Protein AF-A0A552IYA4-F1 (afdb_monomer_lite)

Secondary structure (DSSP, 8-state):
--HHHHHTTSS-HHHHHHHHTS--HHHHHHHHHT-HHHHTTTT-GGGHHHHHHHHHHHHSS---HHHHHHHHHHHHHHT-HHHHHHHHHHHHHSHHHHT-TTHHHHHHHHHHHHTT-SSPPPTTPPPPHHHHHHHHHHHHHHTT--

pLDDT: mean 79.66, std 16.03, range [41.06, 96.0]

Structure (mmCIF, N/CA/C/O backbone):
data_AF-A0A552IYA4-F1
#
_entry.id   AF-A0A552IYA4-F1
#
loop_
_atom_site.group_PDB
_atom_site.id
_atom_site.type_symbol
_atom_site.label_atom_id
_atom_site.label_alt_id
_atom_site.label_comp_id
_atom_site.label_asym_id
_atom_site.label_entity_id
_atom_site.label_seq_id
_atom_site.pdbx_PDB_ins_code
_atom_site.Cartn_x
_atom_site.Cartn_y
_atom_site.Cartn_z
_atom_site.occupancy
_atom_site.B_iso_or_equiv
_atom_site.auth_seq_id
_atom_site.auth_comp_id
_atom_site.auth_asym_id
_atom_site.auth_atom_id
_atom_site.pdbx_PDB_model_num
ATOM 1 N N . MET A 1 1 ? 19.511 -1.626 -36.281 1.00 52.19 1 MET A N 1
ATOM 2 C CA . MET A 1 1 ? 19.360 -2.829 -35.440 1.00 52.19 1 MET A CA 1
ATOM 3 C C . MET A 1 1 ? 18.703 -3.908 -36.265 1.00 52.19 1 MET A C 1
ATOM 5 O O . MET A 1 1 ? 17.782 -3.597 -37.014 1.00 52.19 1 MET A O 1
ATOM 9 N N . SER A 1 2 ? 19.197 -5.136 -36.167 1.00 59.69 2 SER A N 1
ATOM 10 C CA . SER A 1 2 ? 18.522 -6.296 -36.747 1.00 59.69 2 SER A CA 1
ATOM 11 C C . SER A 1 2 ? 17.366 -6.747 -35.843 1.00 59.69 2 SER A C 1
ATOM 13 O O . SER A 1 2 ? 17.399 -6.525 -34.634 1.00 59.69 2 SER A O 1
ATOM 15 N N . ASN A 1 3 ? 16.344 -7.397 -36.408 1.00 49.56 3 ASN A N 1
ATOM 16 C CA . ASN A 1 3 ? 15.183 -7.866 -35.636 1.00 49.56 3 ASN A CA 1
ATOM 17 C C . ASN A 1 3 ? 15.556 -8.830 -34.493 1.00 49.56 3 ASN A C 1
ATOM 19 O O . ASN A 1 3 ? 14.858 -8.874 -33.487 1.00 49.56 3 ASN A O 1
ATOM 23 N N . ASN A 1 4 ? 16.673 -9.552 -34.608 1.00 57.25 4 ASN A N 1
ATOM 24 C CA . ASN A 1 4 ? 17.124 -10.473 -33.565 1.00 57.25 4 ASN A CA 1
ATOM 25 C C . ASN A 1 4 ? 17.807 -9.765 -32.377 1.00 57.25 4 ASN A C 1
ATOM 27 O O . ASN A 1 4 ? 17.742 -10.282 -31.271 1.00 57.25 4 ASN A O 1
ATOM 31 N N . GLU A 1 5 ? 18.384 -8.572 -32.562 1.00 50.62 5 GLU A N 1
ATOM 32 C CA . GLU A 1 5 ? 18.957 -7.764 -31.462 1.00 50.62 5 GLU A CA 1
ATOM 33 C C . GLU A 1 5 ? 17.885 -7.031 -30.636 1.00 50.62 5 GLU A C 1
ATOM 35 O O . GLU A 1 5 ? 18.133 -6.635 -29.502 1.00 50.62 5 GLU A O 1
ATOM 40 N N . LEU A 1 6 ? 16.689 -6.834 -31.198 1.00 54.22 6 LEU A N 1
ATOM 41 C CA . LEU A 1 6 ? 15.542 -6.233 -30.507 1.00 54.22 6 LEU A CA 1
ATOM 42 C C . LEU A 1 6 ? 14.812 -7.243 -29.612 1.00 54.22 6 LEU A C 1
ATOM 44 O O . LEU A 1 6 ? 14.316 -6.877 -28.552 1.00 54.22 6 LEU A O 1
ATOM 48 N N . LEU A 1 7 ? 14.766 -8.514 -30.019 1.00 54.84 7 LEU A N 1
ATOM 49 C CA . LEU A 1 7 ? 14.104 -9.577 -29.260 1.00 54.84 7 LEU A CA 1
ATOM 50 C C . LEU A 1 7 ? 14.922 -10.031 -28.041 1.00 54.84 7 LEU A C 1
ATOM 52 O O . LEU A 1 7 ? 14.338 -10.334 -27.007 1.00 54.84 7 LEU A O 1
ATOM 56 N N . SER A 1 8 ? 16.256 -9.979 -28.101 1.00 53.22 8 SER A N 1
ATOM 57 C CA . SER A 1 8 ? 17.127 -10.305 -26.960 1.00 53.22 8 SER A CA 1
ATOM 58 C C . SER A 1 8 ? 17.076 -9.286 -25.816 1.00 53.22 8 SER A C 1
ATOM 60 O O . SER A 1 8 ? 17.530 -9.584 -24.719 1.00 53.22 8 SER A O 1
ATOM 62 N N . LEU A 1 9 ? 16.525 -8.089 -26.051 1.00 47.81 9 LEU A N 1
ATOM 63 C CA . LEU A 1 9 ? 16.308 -7.086 -25.004 1.00 47.81 9 LEU A CA 1
ATOM 64 C C . LEU A 1 9 ? 15.125 -7.439 -24.084 1.00 47.81 9 LEU A C 1
ATOM 66 O O . LEU A 1 9 ? 15.054 -6.896 -22.996 1.00 47.81 9 LEU A O 1
ATOM 70 N N . LEU A 1 10 ? 14.204 -8.332 -24.477 1.00 51.31 10 LEU A N 1
ATOM 71 C CA . LEU A 1 10 ? 13.029 -8.720 -23.667 1.00 51.31 10 LEU A CA 1
ATOM 72 C C . LEU A 1 10 ? 13.267 -9.947 -22.773 1.00 51.31 10 LEU A C 1
ATOM 74 O O . LEU A 1 10 ? 12.431 -10.273 -21.936 1.00 51.31 10 LEU A O 1
ATOM 78 N N . GLU A 1 11 ? 14.403 -10.612 -22.949 1.00 50.94 11 GLU A N 1
ATOM 79 C CA . GLU A 1 11 ? 14.886 -11.701 -22.091 1.00 50.94 11 GLU A CA 1
ATOM 80 C C . GLU A 1 11 ? 16.017 -11.219 -21.165 1.00 50.94 11 GLU A C 1
ATOM 82 O O . GLU A 1 11 ? 16.587 -11.995 -20.401 1.00 50.94 11 GLU A O 1
ATOM 87 N N . ASP A 1 12 ? 16.330 -9.921 -21.224 1.00 56.53 12 ASP A N 1
ATOM 88 C CA . ASP A 1 12 ? 17.198 -9.241 -20.277 1.00 56.53 12 ASP A CA 1
ATOM 89 C C . ASP A 1 12 ? 16.393 -8.957 -18.994 1.00 56.53 12 ASP A C 1
ATOM 91 O O . ASP A 1 12 ? 15.452 -8.153 -19.003 1.00 56.53 12 ASP A O 1
ATOM 95 N N . ASP A 1 13 ? 16.772 -9.596 -17.878 1.00 48.09 13 ASP A N 1
ATOM 96 C CA . ASP A 1 13 ? 16.209 -9.368 -16.534 1.00 48.09 13 ASP A CA 1
ATOM 97 C C . ASP A 1 13 ? 16.126 -7.869 -16.182 1.00 48.09 13 ASP A C 1
ATOM 99 O O . ASP A 1 13 ? 15.282 -7.445 -15.392 1.00 48.09 13 ASP A O 1
ATOM 103 N N . ARG A 1 14 ? 16.967 -7.040 -16.807 1.00 43.75 14 ARG A N 1
ATOM 104 C CA . ARG A 1 14 ? 17.031 -5.590 -16.633 1.00 43.75 14 ARG A CA 1
ATOM 105 C C . ARG A 1 14 ? 15.910 -4.822 -17.352 1.00 43.75 14 ARG A C 1
ATOM 107 O O . ARG A 1 14 ? 15.459 -3.817 -16.818 1.00 43.75 14 ARG A O 1
ATOM 114 N N . ILE A 1 15 ? 15.389 -5.308 -18.480 1.00 54.12 15 ILE A N 1
ATOM 115 C CA . ILE A 1 15 ? 14.214 -4.733 -19.176 1.00 54.12 15 ILE A CA 1
ATOM 116 C C . ILE A 1 15 ? 12.905 -5.271 -18.576 1.00 54.12 15 ILE A C 1
ATOM 118 O O . ILE A 1 15 ? 11.907 -4.554 -18.485 1.00 54.12 15 ILE A O 1
ATOM 122 N N . LEU A 1 16 ? 12.923 -6.510 -18.078 1.00 47.81 16 LEU A N 1
ATOM 123 C CA . LEU A 1 16 ? 11.824 -7.100 -17.309 1.00 47.81 16 LEU A CA 1
ATOM 124 C C . LEU A 1 16 ? 11.569 -6.331 -15.990 1.00 47.81 16 LEU A C 1
ATOM 126 O O . LEU A 1 16 ? 10.416 -6.195 -15.580 1.00 47.81 16 LEU A O 1
ATOM 130 N N . LEU A 1 17 ? 12.611 -5.734 -15.392 1.00 48.75 17 LEU A N 1
ATOM 131 C CA . LEU A 1 17 ? 12.548 -4.801 -14.252 1.00 48.75 17 LEU A CA 1
ATOM 132 C C . LEU A 1 17 ? 12.183 -3.352 -14.640 1.00 48.75 17 LEU A C 1
ATOM 134 O O . LEU A 1 17 ? 11.581 -2.635 -13.847 1.00 48.75 17 LEU A O 1
ATOM 138 N N . GLU A 1 18 ? 12.501 -2.901 -15.851 1.00 45.09 18 GLU A N 1
ATOM 139 C CA . GLU A 1 18 ? 12.111 -1.565 -16.331 1.00 45.09 18 GLU A CA 1
ATOM 140 C C . GLU A 1 18 ? 10.631 -1.501 -16.764 1.00 45.09 18 GLU A C 1
ATOM 142 O O . GLU A 1 18 ? 9.991 -0.464 -16.609 1.00 45.09 18 GLU A O 1
ATOM 147 N N . ALA A 1 19 ? 10.033 -2.620 -17.194 1.00 50.44 19 ALA A N 1
ATOM 148 C CA . ALA A 1 19 ? 8.579 -2.778 -17.338 1.00 50.44 19 ALA A CA 1
ATOM 149 C C . ALA A 1 19 ? 7.863 -2.987 -15.987 1.00 50.44 19 ALA A C 1
ATOM 151 O O . ALA A 1 19 ? 6.765 -2.469 -15.784 1.00 50.44 19 ALA A O 1
ATOM 152 N N . TYR A 1 20 ? 8.504 -3.679 -15.035 1.00 52.44 20 TYR A N 1
ATOM 153 C CA . TYR A 1 20 ? 8.081 -3.742 -13.623 1.00 52.44 20 TYR A CA 1
ATOM 154 C C . TYR A 1 20 ? 8.005 -2.339 -13.008 1.00 52.44 20 TYR A C 1
ATOM 156 O O . TYR A 1 20 ? 7.142 -2.057 -12.177 1.00 52.44 20 TYR A O 1
ATOM 164 N N . ALA A 1 21 ? 8.896 -1.473 -13.506 1.00 42.38 21 ALA A N 1
ATOM 165 C CA . ALA A 1 21 ? 9.060 -0.064 -13.217 1.00 42.38 21 ALA A CA 1
ATOM 166 C C . ALA A 1 21 ? 8.319 0.904 -14.190 1.00 42.38 21 ALA A C 1
ATOM 168 O O . ALA A 1 21 ? 8.551 2.115 -14.165 1.00 42.38 21 ALA A O 1
ATOM 169 N N . ALA A 1 22 ? 7.367 0.440 -15.016 1.00 54.94 22 ALA A N 1
ATOM 170 C CA . ALA A 1 22 ? 6.364 1.310 -15.661 1.00 54.94 22 ALA A CA 1
ATOM 171 C C . ALA A 1 22 ? 5.332 1.795 -14.611 1.00 5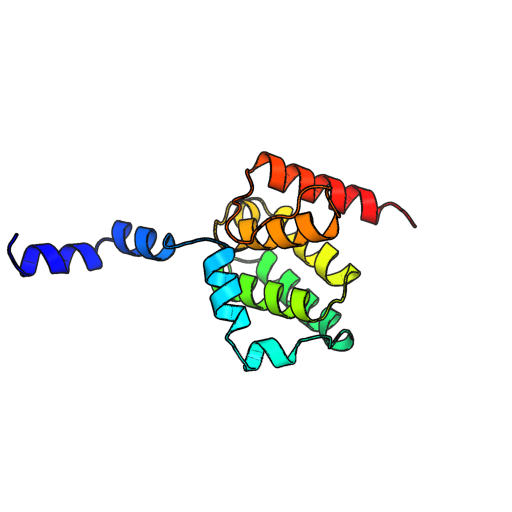4.94 22 ALA A C 1
ATOM 173 O O . ALA A 1 22 ? 4.113 1.710 -14.764 1.00 54.94 22 ALA A O 1
ATOM 174 N N . SER A 1 23 ? 5.881 2.267 -13.493 1.00 53.34 23 SER A N 1
ATOM 175 C CA . SER A 1 23 ? 5.522 1.913 -12.132 1.00 53.34 23 SER A CA 1
ATOM 176 C C . SER A 1 23 ? 5.257 3.129 -11.294 1.00 53.34 23 SER A C 1
ATOM 178 O O . SER A 1 23 ? 6.100 4.006 -11.095 1.00 53.34 23 SER A O 1
ATOM 180 N N . SER A 1 24 ? 4.090 3.116 -10.704 1.00 59.91 24 SER A N 1
ATOM 181 C CA . SER A 1 24 ? 3.790 3.906 -9.532 1.00 59.91 24 SER A CA 1
ATOM 182 C C . SER A 1 24 ? 2.572 3.276 -8.891 1.00 59.91 24 SER A C 1
ATOM 184 O O . SER A 1 24 ? 1.785 2.592 -9.557 1.00 59.91 24 SER A O 1
ATOM 186 N N . ALA A 1 25 ? 2.395 3.563 -7.608 1.00 65.75 25 ALA A N 1
ATOM 187 C CA . ALA A 1 25 ? 1.116 3.404 -6.938 1.00 65.75 25 ALA A CA 1
ATOM 188 C C . ALA A 1 25 ? -0.052 3.906 -7.815 1.00 65.75 25 ALA A C 1
ATOM 190 O O . ALA A 1 25 ? -1.064 3.226 -7.901 1.00 65.75 25 ALA A O 1
ATOM 191 N N . TYR A 1 26 ? 0.135 4.993 -8.579 1.00 71.50 26 TYR A N 1
ATOM 192 C CA . TYR A 1 26 ? -0.835 5.516 -9.550 1.00 71.50 26 TYR A CA 1
ATOM 193 C C . TYR A 1 26 ? -1.339 4.502 -10.582 1.00 71.50 26 TYR A C 1
ATOM 195 O O . TYR A 1 26 ? -2.544 4.339 -10.754 1.00 71.50 26 TYR A O 1
ATOM 203 N N . VAL A 1 27 ? -0.429 3.869 -11.334 1.00 72.06 27 VAL A N 1
ATOM 204 C CA . VAL A 1 27 ? -0.808 2.960 -12.428 1.00 72.06 27 VAL A CA 1
ATOM 205 C C . VAL A 1 27 ? -1.514 1.742 -11.845 1.00 72.06 27 VAL A C 1
ATOM 207 O O . VAL A 1 27 ? -2.511 1.282 -12.399 1.00 72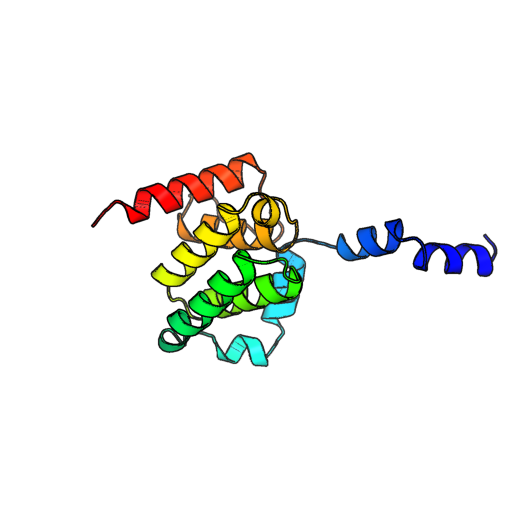.06 27 VAL A O 1
ATOM 210 N N . MET A 1 28 ? -1.039 1.280 -10.689 1.00 74.31 28 MET A N 1
ATOM 211 C CA . MET A 1 28 ? -1.633 0.175 -9.952 1.00 74.31 28 MET A CA 1
ATOM 212 C C . MET A 1 28 ? -3.030 0.522 -9.420 1.00 74.31 28 MET A C 1
ATOM 214 O O . MET A 1 28 ? -3.980 -0.220 -9.656 1.00 74.31 28 MET A O 1
ATOM 218 N N . GLN A 1 29 ? -3.187 1.687 -8.790 1.00 75.50 29 GLN A N 1
ATOM 219 C CA . GLN A 1 29 ? -4.471 2.193 -8.310 1.00 75.50 29 GLN A CA 1
ATOM 220 C C . GLN A 1 29 ? -5.458 2.353 -9.465 1.00 75.50 29 GLN A C 1
ATOM 222 O O . GLN A 1 29 ? -6.570 1.850 -9.378 1.00 75.50 29 GLN A O 1
ATOM 227 N N . LYS A 1 30 ? -5.043 2.935 -10.596 1.00 78.38 30 LYS A N 1
ATOM 228 C CA . LYS A 1 30 ? -5.900 3.028 -11.787 1.00 78.38 30 LYS A CA 1
ATOM 229 C C . LYS A 1 30 ? -6.296 1.670 -12.348 1.00 78.38 30 LYS A C 1
ATOM 231 O O . LYS A 1 30 ? -7.436 1.504 -12.779 1.00 78.38 30 LYS A O 1
ATOM 236 N N . ALA A 1 31 ? -5.378 0.706 -12.371 1.00 76.88 31 ALA A N 1
ATOM 237 C CA . ALA A 1 31 ? -5.701 -0.652 -12.791 1.00 76.88 31 ALA A CA 1
ATOM 238 C C . ALA A 1 31 ? -6.754 -1.278 -11.861 1.00 76.88 31 ALA A C 1
ATOM 240 O O . ALA A 1 31 ? -7.678 -1.943 -12.332 1.00 76.88 31 ALA A O 1
ATOM 241 N N . PHE A 1 32 ? -6.661 -1.013 -10.559 1.00 78.94 32 PHE A N 1
ATOM 242 C CA . PHE A 1 32 ? -7.628 -1.485 -9.579 1.00 78.94 32 PHE A CA 1
ATOM 243 C C . PHE A 1 32 ? -8.969 -0.739 -9.602 1.00 78.94 32 PHE A C 1
ATOM 245 O O . PHE A 1 32 ? -10.012 -1.387 -9.515 1.00 78.94 32 PHE A O 1
ATOM 252 N N . ASP A 1 33 ? -8.978 0.578 -9.812 1.00 78.19 33 ASP A N 1
ATOM 253 C CA . ASP A 1 33 ? -10.190 1.395 -9.962 1.00 78.19 33 ASP A CA 1
ATOM 254 C C . ASP A 1 33 ? -11.081 0.886 -11.104 1.00 78.19 33 ASP A C 1
ATOM 256 O O . ASP A 1 33 ? -12.309 0.941 -11.030 1.00 78.19 33 ASP A O 1
ATOM 260 N N . LEU A 1 34 ? -10.468 0.354 -12.164 1.00 77.19 34 LEU A N 1
ATOM 261 C CA . LEU A 1 34 ? -11.170 -0.194 -13.324 1.00 77.19 34 LEU A CA 1
ATOM 262 C C . LEU A 1 34 ? -11.676 -1.635 -13.116 1.00 77.19 34 LEU A C 1
ATOM 264 O O . LEU A 1 34 ? -12.456 -2.128 -13.935 1.00 77.19 34 LEU A O 1
ATOM 268 N N . SER A 1 35 ? -11.268 -2.314 -12.039 1.00 80.00 35 SER A N 1
ATOM 269 C CA . SER A 1 35 ? -11.652 -3.698 -11.741 1.00 80.00 35 SER A CA 1
ATOM 270 C C . SER A 1 35 ? -13.015 -3.773 -11.050 1.00 80.00 35 SER A C 1
ATOM 272 O O . SER A 1 35 ? -13.172 -3.355 -9.902 1.00 80.00 35 SER A O 1
ATOM 274 N N . LYS A 1 36 ? -14.016 -4.357 -11.721 1.00 75.81 36 LYS A N 1
ATOM 275 C CA . LYS A 1 36 ? -15.380 -4.510 -11.176 1.00 75.81 36 LYS A CA 1
ATOM 276 C C . LYS A 1 36 ? -15.415 -5.402 -9.937 1.00 75.81 36 LYS A C 1
ATOM 278 O O . LYS A 1 36 ? -16.219 -5.168 -9.040 1.00 75.81 36 LYS A O 1
ATOM 283 N N . GLU A 1 37 ? -14.550 -6.407 -9.890 1.00 80.25 37 GLU A N 1
ATOM 284 C CA . GLU A 1 37 ? -14.410 -7.338 -8.778 1.00 80.25 37 GLU A CA 1
ATOM 285 C C . GLU A 1 37 ? -13.892 -6.625 -7.525 1.00 80.25 37 GLU A C 1
ATOM 287 O O . GLU A 1 37 ? -14.404 -6.864 -6.433 1.00 80.25 37 GLU A O 1
ATOM 292 N N . LEU A 1 38 ? -12.935 -5.701 -7.674 1.00 77.69 38 LEU A N 1
ATOM 293 C CA . LEU A 1 38 ? -12.447 -4.896 -6.550 1.00 77.69 38 LEU A CA 1
ATOM 294 C C . LEU A 1 38 ? -13.478 -3.856 -6.104 1.00 77.69 38 LEU A C 1
ATOM 296 O O . LEU A 1 38 ? -13.637 -3.628 -4.907 1.00 77.69 38 LEU A O 1
ATOM 300 N N . GLN A 1 39 ? -14.270 -3.301 -7.026 1.00 83.75 39 GLN A N 1
ATOM 301 C CA . GLN A 1 39 ? -15.359 -2.387 -6.660 1.00 83.75 39 GLN A CA 1
ATOM 302 C C . GLN A 1 39 ? -16.432 -3.035 -5.761 1.00 83.75 39 GLN A C 1
ATOM 304 O O . GLN A 1 39 ? -17.153 -2.311 -5.076 1.00 83.75 39 GLN A O 1
ATOM 309 N N . ALA A 1 40 ? -16.527 -4.370 -5.695 1.00 86.69 40 ALA A N 1
ATOM 310 C CA . ALA A 1 40 ? -17.447 -5.060 -4.784 1.00 86.69 40 ALA A CA 1
ATOM 311 C C . ALA A 1 40 ? -17.111 -4.850 -3.294 1.00 86.69 40 ALA A C 1
ATOM 313 O O . ALA A 1 40 ? -17.994 -4.977 -2.450 1.00 86.69 40 ALA A O 1
ATOM 314 N N . PHE A 1 41 ? -15.864 -4.493 -2.967 1.00 88.94 41 PHE A N 1
ATOM 315 C CA . PHE A 1 41 ? -15.423 -4.205 -1.597 1.00 88.94 41 PHE A CA 1
ATOM 316 C C . PHE A 1 41 ? -15.808 -2.798 -1.127 1.00 88.94 41 PHE A C 1
ATOM 318 O O . PHE A 1 41 ? -15.710 -2.487 0.061 1.00 88.94 41 PHE A O 1
ATOM 325 N N . LYS A 1 42 ? -16.264 -1.939 -2.046 1.00 91.75 42 LYS A N 1
ATOM 326 C CA . LYS A 1 42 ? -16.560 -0.541 -1.750 1.00 91.75 42 LYS A CA 1
ATOM 327 C C . LYS A 1 42 ? -17.628 -0.414 -0.662 1.00 91.75 42 LYS A C 1
ATOM 329 O O . LYS A 1 42 ? -18.743 -0.914 -0.817 1.00 91.75 42 LYS A O 1
ATOM 334 N N . ASN A 1 43 ? -17.290 0.297 0.414 1.00 93.69 43 ASN A N 1
ATOM 335 C CA . ASN A 1 43 ? -18.124 0.516 1.603 1.00 93.69 43 ASN A CA 1
ATOM 336 C C . ASN A 1 43 ? -18.526 -0.762 2.379 1.00 93.69 43 ASN A C 1
ATOM 338 O O . ASN A 1 43 ? -19.430 -0.703 3.212 1.00 93.69 43 ASN A O 1
ATOM 342 N N . GLN A 1 44 ? -17.881 -1.910 2.135 1.00 93.56 44 GLN A N 1
ATOM 343 C CA . GLN A 1 44 ? -18.121 -3.160 2.874 1.00 93.56 44 GLN A CA 1
ATOM 344 C C . GLN A 1 44 ? -17.236 -3.227 4.131 1.00 93.56 44 GLN A C 1
ATOM 346 O O . GLN A 1 44 ? -16.242 -3.953 4.185 1.00 93.56 44 GLN A O 1
ATOM 351 N N . VAL A 1 45 ? -17.558 -2.407 5.136 1.00 95.12 45 VAL A N 1
ATOM 352 C CA . VAL A 1 45 ? -16.749 -2.238 6.363 1.00 95.12 45 VAL A CA 1
ATOM 353 C C . VAL A 1 45 ? -16.581 -3.547 7.150 1.00 95.12 45 VAL A C 1
ATOM 355 O O . VAL A 1 45 ? -15.545 -3.774 7.771 1.00 95.12 45 VAL A O 1
ATOM 358 N N . ASP A 1 46 ? -17.572 -4.433 7.107 1.00 94.81 46 ASP A N 1
ATOM 359 C CA . ASP A 1 46 ? -17.575 -5.740 7.771 1.00 94.81 46 ASP A CA 1
ATOM 360 C C . ASP A 1 46 ? -16.528 -6.717 7.211 1.00 94.81 46 ASP A C 1
ATOM 362 O O . ASP A 1 46 ? -16.080 -7.612 7.929 1.00 94.81 46 ASP A O 1
ATOM 366 N N . LEU A 1 47 ? -16.078 -6.520 5.966 1.00 93.44 47 LEU A N 1
ATOM 367 C CA . LEU A 1 47 ? -15.016 -7.325 5.353 1.00 93.44 47 LEU A CA 1
ATOM 368 C C . LEU A 1 47 ? -13.609 -6.903 5.798 1.00 93.44 47 LEU A C 1
ATOM 370 O O . LEU A 1 47 ? -12.666 -7.692 5.689 1.00 93.44 47 LEU A O 1
ATOM 374 N N . ALA A 1 48 ? -13.448 -5.682 6.312 1.00 94.00 48 ALA A N 1
ATOM 375 C CA . ALA A 1 48 ? -12.141 -5.106 6.612 1.00 94.00 48 ALA A CA 1
ATOM 376 C C . ALA A 1 48 ? -11.283 -5.927 7.597 1.00 94.00 48 ALA A C 1
ATOM 378 O O . ALA A 1 48 ? -10.088 -6.068 7.331 1.00 94.00 48 ALA A O 1
ATOM 379 N N . PRO A 1 49 ? -11.823 -6.526 8.682 1.00 95.25 49 PRO A N 1
ATOM 380 C CA . PRO A 1 49 ? -11.025 -7.368 9.576 1.00 95.25 49 PRO A CA 1
ATOM 381 C C . PRO A 1 49 ? -10.430 -8.590 8.866 1.00 95.25 49 PRO A C 1
ATOM 383 O O . PRO A 1 49 ? -9.241 -8.865 9.004 1.00 95.25 49 PRO A O 1
ATOM 386 N N . ALA A 1 50 ? -11.223 -9.281 8.041 1.00 93.81 50 ALA A N 1
ATOM 387 C CA . ALA A 1 50 ? -10.764 -10.461 7.309 1.00 93.81 50 ALA A CA 1
ATOM 388 C C . ALA A 1 50 ? -9.710 -10.107 6.246 1.00 93.81 50 ALA A C 1
ATOM 390 O O . ALA A 1 50 ? -8.772 -10.869 6.012 1.00 93.81 50 ALA A O 1
ATOM 391 N N . ILE A 1 51 ? -9.842 -8.943 5.605 1.00 94.81 51 ILE A N 1
ATOM 392 C CA . ILE A 1 51 ? -8.847 -8.432 4.652 1.00 94.81 51 ILE A CA 1
ATOM 393 C C . ILE A 1 51 ? -7.551 -8.058 5.386 1.00 94.81 51 ILE A C 1
ATOM 395 O O . ILE A 1 51 ? -6.468 -8.422 4.927 1.00 94.81 51 ILE A O 1
ATOM 399 N N . LEU A 1 52 ? -7.645 -7.402 6.548 1.00 96.00 52 LEU A N 1
ATOM 400 C CA . LEU A 1 52 ? -6.490 -7.038 7.372 1.00 96.00 52 LEU A CA 1
ATOM 401 C C . LEU A 1 52 ? -5.703 -8.270 7.845 1.00 96.00 52 LEU A C 1
ATOM 403 O O . LEU A 1 52 ? -4.477 -8.259 7.781 1.00 96.00 52 LEU A O 1
ATOM 407 N N . GLU A 1 53 ? -6.373 -9.353 8.246 1.00 93.94 53 GLU A N 1
ATOM 408 C CA . GLU A 1 53 ? -5.704 -10.622 8.588 1.00 93.94 53 GLU A CA 1
ATOM 409 C C . GLU A 1 53 ? -4.881 -11.179 7.415 1.00 93.94 53 GLU A C 1
ATOM 411 O O . GLU A 1 53 ? -3.790 -11.728 7.601 1.00 93.94 53 GLU A O 1
ATOM 416 N N . ARG A 1 54 ? -5.372 -11.017 6.178 1.00 94.12 54 ARG A N 1
ATOM 417 C CA . ARG A 1 54 ? -4.624 -11.411 4.976 1.00 94.12 54 ARG A CA 1
ATOM 418 C C . ARG A 1 54 ? -3.422 -10.507 4.735 1.00 94.12 54 ARG A C 1
ATOM 420 O O . ARG A 1 54 ? -2.354 -11.032 4.428 1.00 94.12 54 ARG A O 1
ATOM 427 N N . VAL A 1 55 ? -3.565 -9.194 4.915 1.00 94.06 55 VAL A N 1
ATOM 428 C CA . VAL A 1 55 ? -2.442 -8.244 4.839 1.00 94.06 55 VAL A CA 1
ATOM 429 C C . VAL A 1 55 ? -1.360 -8.603 5.864 1.00 94.06 55 VAL A C 1
ATOM 431 O O . VAL A 1 55 ? -0.195 -8.740 5.494 1.00 94.06 55 VAL A O 1
ATOM 434 N N . ASP A 1 56 ? -1.728 -8.859 7.119 1.00 94.00 56 ASP A N 1
ATOM 435 C CA . ASP A 1 56 ? -0.788 -9.255 8.176 1.00 94.00 56 ASP A CA 1
ATOM 436 C C . ASP A 1 56 ? -0.033 -10.548 7.813 1.00 94.00 56 ASP A C 1
ATOM 438 O O . ASP A 1 56 ? 1.194 -10.619 7.893 1.00 94.00 56 ASP A O 1
ATOM 442 N N . SER A 1 57 ? -0.737 -11.561 7.300 1.00 92.50 57 SER A N 1
ATOM 443 C CA . SER A 1 57 ? -0.084 -12.789 6.834 1.00 92.50 57 SER A CA 1
ATOM 444 C C . SER A 1 57 ? 0.888 -12.549 5.674 1.00 92.50 57 SER A C 1
ATOM 446 O O . SER A 1 57 ? 1.918 -13.219 5.609 1.00 92.50 57 SER A O 1
ATOM 448 N N . LEU A 1 58 ? 0.567 -11.648 4.743 1.00 89.31 58 LEU A N 1
ATOM 449 C CA . LEU A 1 58 ? 1.394 -11.359 3.566 1.00 89.31 58 LEU A CA 1
ATOM 450 C C . LEU A 1 58 ? 2.602 -10.473 3.889 1.00 89.31 58 LEU A C 1
ATOM 452 O O . LEU A 1 58 ? 3.599 -10.546 3.175 1.00 89.31 58 LEU A O 1
ATOM 456 N N . THR A 1 59 ? 2.543 -9.670 4.952 1.00 91.12 59 THR A N 1
ATOM 457 C CA . THR A 1 59 ? 3.648 -8.787 5.366 1.00 91.12 59 THR A CA 1
ATOM 458 C C . THR A 1 59 ? 4.730 -9.502 6.182 1.00 91.12 59 THR A C 1
ATOM 460 O O . THR A 1 59 ? 5.866 -9.028 6.246 1.00 91.12 59 THR A O 1
ATOM 463 N N . ARG A 1 60 ? 4.412 -10.659 6.782 1.00 89.19 60 ARG A N 1
ATOM 464 C CA . ARG A 1 60 ? 5.337 -11.476 7.598 1.00 89.19 60 ARG A CA 1
ATOM 465 C C . ARG A 1 60 ? 6.200 -12.458 6.801 1.00 89.19 60 ARG A C 1
ATOM 467 O O . ARG A 1 60 ? 7.108 -13.063 7.364 1.00 89.19 60 ARG A O 1
ATOM 474 N N . GLN A 1 61 ? 5.916 -12.646 5.518 1.00 85.19 61 GLN A N 1
ATOM 475 C CA . GLN A 1 61 ? 6.615 -13.589 4.644 1.00 85.19 61 GLN A CA 1
ATOM 476 C C . GLN A 1 61 ? 6.900 -12.943 3.284 1.00 85.19 61 GLN A C 1
ATOM 478 O O . GLN A 1 61 ? 6.218 -11.984 2.923 1.00 85.19 61 GLN A O 1
ATOM 483 N N . PRO A 1 62 ? 7.866 -13.452 2.499 1.00 76.38 62 PRO A N 1
ATOM 484 C CA . PRO A 1 62 ? 8.032 -13.015 1.119 1.00 76.38 62 PRO A CA 1
ATOM 485 C C . PRO A 1 62 ? 6.719 -13.202 0.353 1.00 76.38 62 PRO A C 1
ATOM 487 O O . PRO A 1 62 ? 6.191 -14.311 0.270 1.00 76.38 62 PRO A O 1
ATOM 490 N N . SER A 1 63 ? 6.177 -12.117 -0.185 1.00 77.69 63 SER A N 1
ATOM 491 C CA . SER A 1 63 ? 4.927 -12.122 -0.936 1.00 77.69 63 SER A CA 1
ATOM 492 C C . SER A 1 63 ? 5.083 -11.312 -2.214 1.00 77.69 63 SER A C 1
ATOM 494 O O . SER A 1 63 ? 5.954 -10.451 -2.322 1.00 77.69 63 SER A O 1
ATOM 496 N N . ASN A 1 64 ? 4.266 -11.630 -3.217 1.00 82.56 64 ASN A N 1
ATOM 497 C CA . ASN A 1 64 ? 4.242 -10.869 -4.457 1.00 82.56 64 ASN A CA 1
ATOM 498 C C . ASN A 1 64 ? 3.694 -9.455 -4.162 1.00 82.56 64 ASN A C 1
ATOM 500 O O . ASN A 1 64 ? 2.542 -9.360 -3.718 1.00 82.56 64 ASN A O 1
ATOM 504 N N . PRO A 1 65 ? 4.452 -8.376 -4.436 1.00 81.69 65 PRO A N 1
ATOM 505 C CA . PRO A 1 65 ? 4.016 -7.005 -4.176 1.00 81.69 65 PRO A CA 1
ATOM 506 C C . PRO A 1 65 ? 2.670 -6.659 -4.823 1.00 81.69 65 PRO A C 1
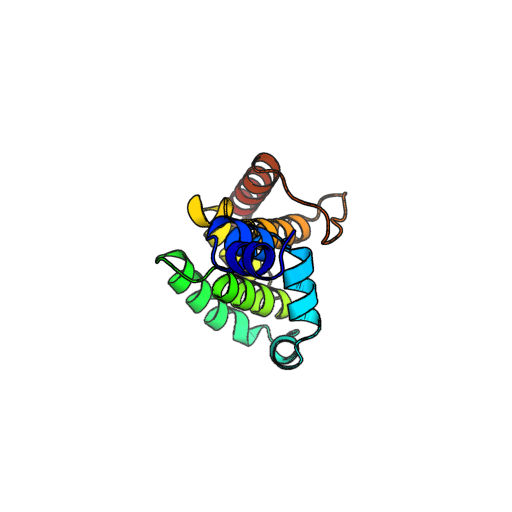ATOM 508 O O . PRO A 1 65 ? 1.840 -5.991 -4.218 1.00 81.69 65 PRO A O 1
ATOM 511 N N . VAL A 1 66 ? 2.383 -7.215 -6.004 1.00 81.25 66 VAL A N 1
ATOM 512 C CA . VAL A 1 66 ? 1.103 -7.029 -6.706 1.00 81.25 66 VAL A CA 1
ATOM 513 C C . VAL A 1 66 ? -0.075 -7.560 -5.886 1.00 81.25 66 VAL A C 1
ATOM 515 O O . VAL A 1 66 ? -1.119 -6.914 -5.801 1.00 81.25 66 VAL A O 1
ATOM 518 N N . VAL A 1 67 ? 0.095 -8.728 -5.259 1.00 84.12 67 VAL A N 1
ATOM 519 C CA . VAL A 1 67 ? -0.945 -9.358 -4.433 1.00 84.12 67 VAL A CA 1
ATOM 520 C C . VAL A 1 67 ? -1.182 -8.532 -3.176 1.00 84.12 67 VAL A C 1
ATOM 522 O O . VAL A 1 67 ? -2.328 -8.250 -2.836 1.00 84.12 67 VAL A O 1
ATOM 525 N N . LEU A 1 68 ? -0.109 -8.105 -2.509 1.00 88.69 68 LEU A N 1
ATOM 526 C CA . LEU A 1 68 ? -0.215 -7.279 -1.312 1.00 88.69 68 LEU A CA 1
ATOM 527 C C . LEU A 1 68 ? -0.889 -5.929 -1.613 1.00 88.69 68 LEU A C 1
ATOM 529 O O . LEU A 1 68 ? -1.816 -5.551 -0.899 1.00 88.69 68 LEU A O 1
ATOM 533 N N . SER A 1 69 ? -0.525 -5.256 -2.707 1.00 87.19 69 SER A N 1
ATOM 534 C CA . SER A 1 69 ? -1.187 -4.019 -3.143 1.00 87.19 69 SER A CA 1
ATOM 535 C C . SER A 1 69 ? -2.678 -4.215 -3.442 1.00 87.19 69 SER A C 1
ATOM 537 O O . SER A 1 69 ? -3.474 -3.337 -3.118 1.00 87.19 69 SER A O 1
ATOM 539 N N . ALA A 1 70 ? -3.091 -5.361 -3.996 1.00 86.56 70 ALA A N 1
ATOM 540 C CA . ALA A 1 70 ? -4.508 -5.653 -4.237 1.00 86.56 70 ALA A CA 1
ATOM 541 C C . ALA A 1 70 ? -5.308 -5.771 -2.932 1.00 86.56 70 ALA A C 1
ATOM 543 O O . ALA A 1 70 ? -6.410 -5.233 -2.833 1.00 86.56 70 ALA A O 1
ATOM 544 N N . TYR A 1 71 ? -4.745 -6.432 -1.914 1.00 91.62 71 TYR A N 1
ATOM 545 C CA . TYR A 1 71 ? -5.371 -6.510 -0.592 1.00 91.62 71 TYR A CA 1
ATOM 546 C C . TYR A 1 71 ? -5.422 -5.147 0.106 1.00 91.62 71 TYR A C 1
ATOM 548 O O . TYR A 1 71 ? -6.434 -4.830 0.726 1.00 91.62 71 TYR A O 1
ATOM 556 N N . LEU A 1 72 ? -4.377 -4.323 -0.028 1.00 92.62 72 LEU A N 1
ATOM 557 C CA . LEU A 1 72 ? -4.376 -2.954 0.496 1.00 92.62 72 LEU A CA 1
ATOM 558 C C . LEU A 1 72 ? -5.446 -2.085 -0.170 1.00 92.62 72 LEU A C 1
ATOM 560 O O . LEU A 1 72 ? -6.158 -1.370 0.526 1.00 92.62 72 LEU A O 1
ATOM 564 N N . TYR A 1 73 ? -5.609 -2.184 -1.490 1.00 90.81 73 TYR A N 1
ATOM 565 C CA . TYR A 1 73 ? -6.616 -1.409 -2.215 1.00 90.81 73 TYR A CA 1
ATOM 566 C C . TYR A 1 73 ? -8.037 -1.888 -1.892 1.00 90.81 73 TYR A C 1
ATOM 568 O O . TYR A 1 73 ? -8.930 -1.081 -1.645 1.00 90.81 73 TYR A O 1
ATOM 576 N N . ALA A 1 74 ? -8.253 -3.205 -1.813 1.00 90.81 74 ALA A N 1
ATOM 577 C CA . ALA A 1 74 ? -9.529 -3.754 -1.360 1.00 90.81 74 ALA A CA 1
ATOM 578 C C . ALA A 1 74 ? -9.880 -3.262 0.053 1.00 90.81 74 ALA A C 1
ATOM 580 O O . ALA A 1 74 ? -11.035 -2.926 0.310 1.00 90.81 74 ALA A O 1
ATOM 581 N N . LEU A 1 75 ? -8.888 -3.175 0.948 1.00 94.06 75 LEU A N 1
ATOM 582 C CA . LEU A 1 75 ? -9.067 -2.633 2.291 1.00 94.06 75 LEU A CA 1
ATOM 583 C C . LEU A 1 75 ? -9.394 -1.136 2.270 1.00 94.06 75 LEU A C 1
ATOM 585 O O . LEU A 1 75 ? -10.334 -0.724 2.946 1.00 94.06 75 LEU A O 1
ATOM 589 N N . GLU A 1 76 ? -8.672 -0.338 1.482 1.00 93.12 76 GLU A N 1
ATOM 590 C CA . GLU A 1 76 ? -8.938 1.094 1.293 1.00 93.12 76 GLU A CA 1
ATOM 591 C C . GLU A 1 76 ? -10.386 1.338 0.840 1.00 93.12 76 GLU A C 1
ATOM 593 O O . GLU A 1 76 ? -11.096 2.154 1.430 1.00 93.12 76 GLU A O 1
ATOM 598 N N . LEU A 1 77 ? -10.871 0.558 -0.134 1.00 90.50 77 LEU A N 1
ATOM 599 C CA . LEU A 1 77 ? -12.237 0.661 -0.651 1.00 90.50 77 LEU A CA 1
ATOM 600 C C . LEU A 1 77 ? -13.322 0.400 0.400 1.00 90.50 77 LEU A C 1
ATOM 602 O O . LEU A 1 77 ? -14.425 0.940 0.275 1.00 90.50 77 LEU A O 1
ATOM 606 N N . THR A 1 78 ? -13.045 -0.396 1.436 1.00 93.94 78 THR A N 1
ATOM 607 C CA . THR A 1 78 ? -14.029 -0.634 2.506 1.00 93.94 78 THR A CA 1
ATOM 608 C C . THR A 1 78 ? -14.367 0.638 3.286 1.00 93.94 78 THR A C 1
ATOM 610 O O . THR A 1 78 ? -15.453 0.721 3.857 1.00 93.94 78 THR A O 1
ATOM 613 N N . GLY A 1 79 ? -13.456 1.621 3.323 1.00 92.44 79 GLY A N 1
ATOM 614 C CA . GLY A 1 79 ? -13.571 2.820 4.157 1.00 92.44 79 GLY A CA 1
ATOM 615 C C . GLY A 1 79 ? -13.379 2.564 5.659 1.00 92.44 79 GLY A C 1
ATOM 616 O O . GLY A 1 79 ? -13.633 3.455 6.468 1.00 92.44 79 GLY A O 1
ATOM 617 N N . ALA A 1 80 ? -12.943 1.364 6.056 1.00 94.50 80 ALA A N 1
ATOM 618 C CA . ALA A 1 80 ? -12.737 0.987 7.450 1.00 94.50 80 ALA A CA 1
ATOM 619 C C . ALA A 1 80 ? -11.425 1.573 8.002 1.00 94.50 80 ALA A C 1
ATOM 621 O O . ALA A 1 80 ? -10.392 0.907 8.083 1.00 94.50 80 ALA A O 1
ATOM 622 N N . GLU A 1 81 ? -11.472 2.856 8.358 1.00 93.19 81 GLU A N 1
ATOM 623 C CA . GLU A 1 81 ? -10.308 3.663 8.730 1.00 93.19 81 GLU A CA 1
ATOM 624 C C . GLU A 1 81 ? -9.353 3.004 9.752 1.00 93.19 81 GLU A C 1
ATOM 626 O O . GLU A 1 81 ? -8.147 3.006 9.492 1.00 93.19 81 GLU A O 1
ATOM 631 N N . PRO A 1 82 ? -9.820 2.372 10.853 1.00 93.25 82 PRO A N 1
ATOM 632 C CA . PRO A 1 82 ? -8.919 1.729 11.814 1.00 93.25 82 PRO A CA 1
ATOM 633 C C . PRO A 1 82 ? -8.077 0.607 11.190 1.00 93.25 82 PRO A C 1
ATOM 635 O O . PRO A 1 82 ? -6.877 0.494 11.443 1.00 93.25 82 PRO A O 1
ATOM 638 N N . GLN A 1 83 ? -8.691 -0.216 10.339 1.00 95.75 83 GLN A N 1
ATOM 639 C CA . GLN A 1 83 ? -8.024 -1.327 9.672 1.00 95.75 83 GLN A CA 1
ATOM 640 C C . GLN A 1 83 ? -7.083 -0.826 8.578 1.00 95.75 83 GLN A C 1
ATOM 642 O O . GLN A 1 83 ? -5.972 -1.342 8.460 1.00 95.75 83 GLN A O 1
ATOM 647 N N . ILE A 1 84 ? -7.483 0.203 7.824 1.00 94.88 84 ILE A N 1
ATOM 648 C CA . ILE A 1 84 ? -6.628 0.829 6.807 1.00 94.88 84 ILE A CA 1
ATOM 649 C C . ILE A 1 84 ? -5.373 1.421 7.471 1.00 94.88 84 ILE A C 1
ATOM 651 O O . ILE A 1 84 ? -4.260 1.156 7.009 1.00 94.88 84 ILE A O 1
ATOM 655 N N . ARG A 1 85 ? -5.519 2.152 8.591 1.00 94.88 85 ARG A N 1
ATOM 656 C CA . ARG A 1 85 ? -4.387 2.670 9.389 1.00 94.88 85 ARG A CA 1
ATOM 657 C C . ARG A 1 85 ? -3.464 1.538 9.846 1.00 94.88 85 ARG A C 1
ATOM 659 O O . ARG A 1 85 ? -2.255 1.617 9.632 1.00 94.88 85 ARG A O 1
ATOM 666 N N . SER A 1 86 ? -4.026 0.461 10.403 1.00 95.25 86 SER A N 1
ATOM 667 C CA . SER A 1 86 ? -3.251 -0.702 10.860 1.00 95.25 86 SER A CA 1
ATOM 668 C C . SER A 1 86 ? -2.466 -1.369 9.723 1.00 95.25 86 SER A C 1
ATOM 670 O O . SER A 1 86 ? -1.259 -1.568 9.848 1.00 95.25 86 SER A O 1
ATOM 672 N N . ALA A 1 87 ? -3.110 -1.651 8.586 1.00 95.81 87 ALA A N 1
ATOM 673 C CA . ALA A 1 87 ? -2.460 -2.240 7.415 1.00 95.81 87 ALA A CA 1
ATOM 674 C C . ALA A 1 87 ? -1.344 -1.345 6.865 1.00 95.81 87 ALA A C 1
ATOM 676 O O . ALA A 1 87 ? -0.243 -1.816 6.579 1.00 95.81 87 ALA A O 1
ATOM 677 N N . THR A 1 88 ? -1.612 -0.043 6.763 1.00 95.44 88 THR A N 1
ATOM 678 C CA . THR A 1 88 ? -0.640 0.940 6.276 1.00 95.44 88 THR A CA 1
ATOM 679 C C . THR A 1 88 ? 0.586 0.978 7.180 1.00 95.44 88 THR A C 1
ATOM 681 O O . THR A 1 88 ? 1.717 0.903 6.700 1.00 95.44 88 THR A O 1
ATOM 684 N N . ARG A 1 89 ? 0.378 1.001 8.501 1.00 95.44 89 ARG A N 1
ATOM 685 C CA . ARG A 1 89 ? 1.460 0.935 9.485 1.00 95.44 89 ARG A CA 1
ATOM 686 C C . ARG A 1 89 ? 2.261 -0.359 9.370 1.00 95.44 89 ARG A C 1
ATOM 688 O O . ARG A 1 89 ? 3.484 -0.300 9.389 1.00 95.44 89 ARG A O 1
ATOM 695 N N . GLN A 1 90 ? 1.611 -1.515 9.234 1.00 95.31 90 GLN A N 1
ATOM 696 C CA . GLN A 1 90 ? 2.303 -2.804 9.086 1.00 95.31 90 GLN A CA 1
ATOM 697 C C . GLN A 1 90 ? 3.214 -2.823 7.854 1.00 95.31 90 GLN A C 1
ATOM 699 O O . GLN A 1 90 ? 4.371 -3.236 7.938 1.00 95.31 90 GLN A O 1
ATOM 704 N N . VAL A 1 91 ? 2.707 -2.336 6.720 1.00 95.06 91 VAL A N 1
ATOM 705 C CA . VAL A 1 91 ? 3.459 -2.274 5.465 1.00 95.06 91 VAL A CA 1
ATOM 706 C C . VAL A 1 91 ? 4.631 -1.304 5.569 1.00 95.06 91 VAL A C 1
ATOM 708 O O . VAL A 1 91 ? 5.757 -1.680 5.253 1.00 95.06 91 VAL A O 1
ATOM 711 N N . LEU A 1 92 ? 4.398 -0.081 6.053 1.00 94.56 92 LEU A N 1
ATOM 712 C CA . LEU A 1 92 ? 5.453 0.928 6.187 1.00 94.56 92 LEU A CA 1
ATOM 713 C C . LEU A 1 92 ? 6.455 0.593 7.308 1.00 94.56 92 LEU A C 1
ATOM 715 O O . LEU A 1 92 ? 7.617 0.993 7.242 1.00 94.56 92 LEU A O 1
ATOM 719 N N . GLY A 1 93 ? 6.037 -0.159 8.326 1.00 93.88 93 GLY A N 1
ATOM 720 C CA . GLY A 1 93 ? 6.902 -0.657 9.396 1.00 93.88 93 GLY A CA 1
ATOM 721 C C . GLY A 1 93 ? 7.861 -1.757 8.932 1.00 93.88 93 GLY A C 1
ATOM 722 O O . GLY A 1 93 ? 8.926 -1.938 9.523 1.00 93.88 93 GLY A O 1
ATOM 723 N N . ASN A 1 94 ? 7.534 -2.466 7.848 1.00 93.75 94 ASN A N 1
ATOM 724 C CA . ASN A 1 94 ? 8.436 -3.422 7.216 1.00 93.75 94 ASN A CA 1
ATOM 725 C C . ASN A 1 94 ? 9.348 -2.695 6.212 1.00 93.75 94 ASN A C 1
ATOM 727 O O . ASN A 1 94 ? 8.899 -2.232 5.167 1.00 93.75 94 ASN A O 1
ATOM 731 N N . SER A 1 95 ? 10.650 -2.625 6.499 1.00 88.81 95 SER A N 1
ATOM 732 C CA . SER A 1 95 ? 11.612 -1.868 5.685 1.00 88.81 95 SER A CA 1
ATOM 733 C C . SER A 1 95 ? 11.716 -2.338 4.230 1.00 88.81 95 SER A C 1
ATOM 735 O O . SER A 1 95 ? 11.929 -1.504 3.347 1.00 88.81 95 SER A O 1
ATOM 737 N N . LEU A 1 96 ? 11.541 -3.638 3.962 1.00 89.31 96 LEU A N 1
ATOM 738 C CA . LEU A 1 96 ? 11.558 -4.187 2.603 1.00 89.31 96 LEU A CA 1
ATOM 739 C C . LEU A 1 96 ? 10.324 -3.738 1.822 1.00 89.31 96 LEU A C 1
ATOM 741 O O . LEU A 1 96 ? 10.452 -3.255 0.702 1.00 89.31 96 LEU A O 1
ATOM 745 N N . LEU A 1 97 ? 9.144 -3.835 2.437 1.00 90.69 97 LEU A N 1
ATOM 746 C CA . LEU A 1 97 ? 7.881 -3.457 1.801 1.00 90.69 97 LEU A CA 1
ATOM 747 C C . LEU A 1 97 ? 7.741 -1.942 1.658 1.00 90.69 97 LEU A C 1
ATOM 749 O O . LEU A 1 97 ? 7.270 -1.466 0.633 1.00 90.69 97 LEU A O 1
ATOM 753 N N . ARG A 1 98 ? 8.214 -1.168 2.641 1.00 90.94 98 ARG A N 1
ATOM 754 C CA . ARG A 1 98 ? 8.275 0.297 2.558 1.00 90.94 98 ARG A CA 1
ATOM 755 C C . ARG A 1 98 ? 9.140 0.775 1.395 1.00 90.94 98 ARG A C 1
ATOM 757 O O . ARG A 1 98 ? 8.836 1.799 0.794 1.00 90.94 98 ARG A O 1
ATOM 764 N N . SER A 1 99 ? 10.224 0.061 1.106 1.00 84.94 99 SER A N 1
ATOM 765 C CA . SER A 1 99 ? 11.143 0.413 0.017 1.00 84.94 99 SER A CA 1
ATOM 766 C C . SER A 1 99 ? 10.658 -0.082 -1.350 1.00 84.94 99 SER A C 1
ATOM 768 O O . SER A 1 99 ? 11.253 0.274 -2.365 1.00 84.94 99 SER A O 1
ATOM 770 N N . ASP A 1 100 ? 9.596 -0.892 -1.391 1.00 86.56 100 ASP A N 1
ATOM 771 C CA . ASP A 1 100 ? 9.018 -1.404 -2.628 1.00 86.56 100 ASP A CA 1
ATOM 772 C C . ASP A 1 100 ? 8.228 -0.295 -3.363 1.00 86.56 100 ASP A C 1
ATOM 774 O O . ASP A 1 100 ? 7.378 0.369 -2.758 1.00 86.56 100 ASP A O 1
ATOM 778 N N . PRO A 1 101 ? 8.475 -0.073 -4.668 1.00 80.62 101 PRO A N 1
ATOM 779 C CA . PRO A 1 101 ? 7.858 1.019 -5.424 1.00 80.62 101 PRO A CA 1
ATOM 780 C C . PRO A 1 101 ? 6.360 0.820 -5.704 1.00 80.62 101 PRO A C 1
ATOM 782 O O . PRO A 1 101 ? 5.684 1.782 -6.070 1.00 80.62 101 PRO A O 1
ATOM 785 N N . LEU A 1 102 ? 5.829 -0.398 -5.553 1.0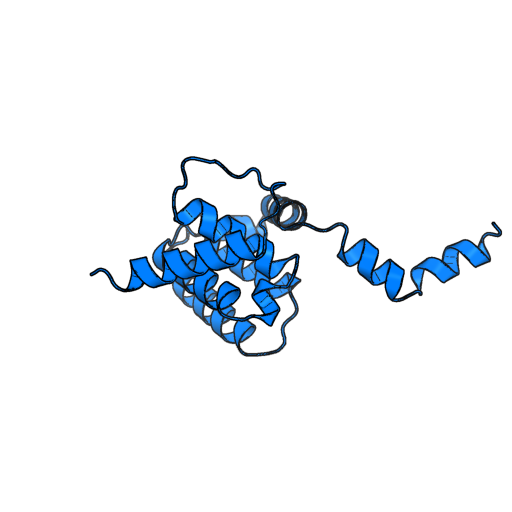0 82.62 102 LEU A N 1
ATOM 786 C CA . LEU A 1 102 ? 4.409 -0.703 -5.740 1.00 82.62 102 LEU A CA 1
ATOM 787 C C . LEU A 1 102 ? 3.672 -0.692 -4.407 1.00 82.62 102 LEU A C 1
ATOM 789 O O . LEU A 1 102 ? 2.643 -0.036 -4.274 1.00 82.62 102 LEU A O 1
ATOM 793 N N . VAL A 1 103 ? 4.188 -1.420 -3.422 1.00 88.31 103 VAL A N 1
ATOM 794 C CA . VAL A 1 103 ? 3.518 -1.597 -2.131 1.00 88.31 103 VAL A CA 1
ATOM 795 C C . VAL A 1 103 ? 3.793 -0.420 -1.204 1.00 88.31 103 VAL A C 1
ATOM 797 O O . VAL A 1 103 ? 2.858 0.139 -0.631 1.00 88.31 103 VAL A O 1
ATOM 800 N N . GLY A 1 104 ? 5.056 -0.015 -1.068 1.00 90.69 104 GLY A N 1
ATOM 801 C CA . GLY A 1 104 ? 5.470 1.047 -0.154 1.00 90.69 104 GLY A CA 1
ATOM 802 C C . GLY A 1 104 ? 4.912 2.408 -0.552 1.00 90.69 104 GLY A C 1
ATOM 803 O O . GLY A 1 104 ? 4.378 3.124 0.292 1.00 90.69 104 GLY A O 1
ATOM 804 N N . GLN A 1 105 ? 4.954 2.736 -1.845 1.00 88.50 105 GLN A N 1
ATOM 805 C CA . GLN A 1 105 ? 4.362 3.974 -2.367 1.00 88.50 105 GLN A CA 1
ATOM 806 C C . GLN A 1 105 ? 2.850 4.012 -2.195 1.00 88.50 105 GLN A C 1
ATOM 808 O O . GLN A 1 105 ? 2.300 5.034 -1.795 1.00 88.50 105 GLN A O 1
ATOM 813 N N . PHE A 1 106 ? 2.179 2.893 -2.461 1.00 88.44 106 PHE A N 1
ATOM 814 C CA . PHE A 1 106 ? 0.729 2.830 -2.379 1.00 88.44 106 PHE A CA 1
ATOM 815 C C . PHE A 1 106 ? 0.245 2.919 -0.926 1.00 88.44 106 PHE A C 1
ATOM 817 O O . PHE A 1 106 ? -0.600 3.752 -0.610 1.00 88.44 106 PHE A O 1
ATOM 824 N N . ALA A 1 107 ? 0.867 2.169 -0.010 1.00 91.94 107 ALA A N 1
ATOM 825 C CA . ALA A 1 107 ? 0.622 2.318 1.424 1.00 91.94 107 ALA A CA 1
ATOM 826 C C . ALA A 1 107 ? 0.951 3.739 1.915 1.00 91.94 107 ALA A C 1
ATOM 828 O O . ALA A 1 107 ? 0.203 4.317 2.698 1.00 91.94 107 ALA A O 1
ATOM 829 N N . GLY A 1 108 ? 2.036 4.334 1.418 1.00 91.19 108 GLY A N 1
ATOM 830 C CA . GLY A 1 108 ? 2.398 5.717 1.702 1.00 91.19 108 GLY A CA 1
ATOM 831 C C . GLY A 1 108 ? 1.303 6.712 1.333 1.00 91.19 108 GLY A C 1
ATOM 832 O O . GLY A 1 108 ? 0.955 7.556 2.154 1.00 91.19 108 GLY A O 1
ATOM 833 N N . GLN A 1 109 ? 0.741 6.601 0.128 1.00 89.19 109 GLN A N 1
ATOM 834 C CA . GLN A 1 109 ? -0.332 7.479 -0.348 1.00 89.19 109 GLN A CA 1
ATOM 835 C C . GLN A 1 109 ? -1.603 7.324 0.491 1.00 89.19 109 GLN A C 1
ATOM 837 O O . GLN A 1 109 ? -2.174 8.328 0.918 1.00 89.19 109 GLN A O 1
ATOM 842 N N . ILE A 1 110 ? -1.997 6.083 0.801 1.00 90.12 110 ILE A N 1
ATOM 843 C CA . ILE A 1 110 ? -3.114 5.801 1.714 1.00 90.12 110 ILE A CA 1
ATOM 844 C C . ILE A 1 110 ? -2.870 6.485 3.065 1.00 90.12 110 ILE A C 1
ATOM 846 O O . ILE A 1 110 ? -3.712 7.239 3.551 1.00 90.12 110 ILE A O 1
ATOM 850 N N . GLY A 1 111 ? -1.694 6.266 3.658 1.00 90.38 111 GLY A N 1
ATOM 851 C CA . GLY A 1 111 ? -1.324 6.849 4.944 1.00 90.38 111 GLY A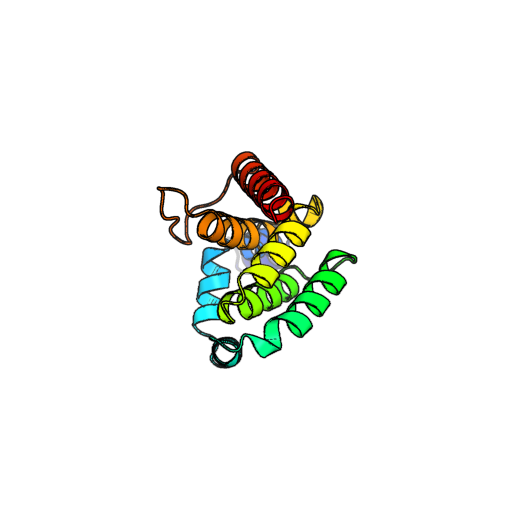 CA 1
ATOM 852 C C . GLY A 1 111 ? -1.303 8.373 4.923 1.00 90.38 111 GLY A C 1
ATOM 853 O O . GLY A 1 111 ? -1.795 8.996 5.857 1.00 90.38 111 GLY A O 1
ATOM 854 N N . PHE A 1 112 ? -0.803 8.977 3.848 1.00 89.62 112 PHE A N 1
ATOM 855 C CA . PHE A 1 112 ? -0.779 10.426 3.673 1.00 89.62 112 PHE A CA 1
ATOM 856 C C . PHE A 1 112 ? -2.193 11.024 3.601 1.00 89.62 112 PHE A C 1
ATOM 858 O O . PHE A 1 112 ? -2.484 12.019 4.263 1.00 89.62 112 PHE A O 1
ATOM 865 N N . ASN A 1 113 ? -3.105 10.373 2.873 1.00 86.31 113 ASN A N 1
ATOM 866 C CA . ASN A 1 113 ? -4.510 10.779 2.802 1.00 86.31 113 ASN A CA 1
ATOM 867 C C . ASN A 1 113 ? -5.222 10.628 4.160 1.00 86.31 113 ASN A C 1
ATOM 869 O O . ASN A 1 113 ? -6.054 11.460 4.527 1.00 86.31 113 ASN A O 1
ATOM 873 N N . LEU A 1 114 ? -4.866 9.602 4.940 1.00 87.75 114 LEU A N 1
ATOM 874 C CA . LEU A 1 114 ? -5.409 9.365 6.282 1.00 87.75 114 LEU A CA 1
ATOM 875 C C . LEU A 1 114 ? -4.996 10.430 7.304 1.00 87.75 114 LEU A C 1
ATOM 877 O O . LEU A 1 114 ? -5.801 10.790 8.165 1.00 87.75 114 LEU A O 1
ATOM 881 N N . ILE A 1 115 ? -3.765 10.940 7.229 1.00 85.19 115 ILE A N 1
ATOM 882 C CA . ILE A 1 115 ? -3.252 11.965 8.158 1.00 85.19 115 ILE A CA 1
ATOM 883 C C . ILE A 1 115 ? -3.682 13.395 7.781 1.00 85.19 115 ILE A C 1
ATOM 885 O O . ILE A 1 115 ? -3.248 14.351 8.419 1.00 85.19 115 ILE A O 1
ATOM 889 N N . ARG A 1 116 ? -4.554 13.548 6.766 1.00 68.12 116 ARG A N 1
ATOM 890 C CA . ARG A 1 116 ? -5.211 14.808 6.358 1.00 68.12 116 ARG A CA 1
ATOM 891 C C . ARG A 1 116 ? -4.263 16.011 6.295 1.00 68.12 116 ARG A C 1
ATOM 893 O O . ARG A 1 116 ? -4.564 17.085 6.816 1.00 68.12 116 ARG A O 1
ATOM 900 N N . THR A 1 117 ? -3.108 15.847 5.664 1.00 61.66 117 THR A N 1
ATOM 901 C CA . THR A 1 117 ? -2.208 16.974 5.387 1.00 61.66 117 THR A CA 1
ATOM 902 C C . THR A 1 117 ? -2.897 18.017 4.503 1.00 61.66 117 THR A C 1
ATOM 904 O O . THR A 1 117 ? -3.667 17.667 3.615 1.00 61.66 117 THR A O 1
ATOM 907 N N . GLU A 1 118 ? -2.567 19.302 4.684 1.00 56.50 118 GLU A N 1
ATOM 908 C CA . GLU A 1 118 ? -3.103 20.422 3.878 1.00 56.50 118 GLU A CA 1
ATOM 909 C C . GLU A 1 118 ? -2.806 20.305 2.369 1.00 56.50 118 GLU A C 1
ATOM 911 O O . GLU A 1 118 ? -3.406 21.000 1.551 1.00 56.50 118 GLU A O 1
ATOM 916 N N . ARG A 1 119 ? -1.878 19.419 1.995 1.00 66.75 119 ARG A N 1
ATOM 917 C CA . ARG A 1 119 ? -1.587 19.045 0.613 1.00 66.75 119 ARG A CA 1
ATOM 918 C C . ARG A 1 119 ? -2.410 17.815 0.239 1.00 66.75 119 ARG A C 1
ATOM 920 O O . ARG A 1 119 ? -2.262 16.769 0.861 1.00 66.75 119 ARG A O 1
ATOM 927 N N . GLU A 1 120 ? -3.207 17.928 -0.815 1.00 64.56 120 GLU A N 1
ATOM 928 C CA . GLU A 1 120 ? -3.809 16.782 -1.497 1.00 64.56 120 GLU A CA 1
ATOM 929 C C . GLU A 1 120 ? -2.738 16.141 -2.391 1.00 64.56 120 GLU A C 1
ATOM 931 O O . GLU A 1 120 ? -2.131 16.831 -3.217 1.00 64.56 120 GLU A O 1
ATOM 936 N N . LEU A 1 121 ? -2.446 14.850 -2.200 1.00 68.69 121 LEU A N 1
ATOM 937 C CA . LEU A 1 121 ? -1.617 14.121 -3.158 1.00 68.69 121 LEU A CA 1
ATOM 938 C C . LEU A 1 121 ? -2.480 13.727 -4.343 1.00 68.69 121 LEU A C 1
ATOM 940 O O . LEU A 1 121 ? -3.520 13.084 -4.206 1.00 68.69 121 LEU A O 1
ATOM 944 N N . THR A 1 122 ? -1.997 14.057 -5.527 1.00 65.94 122 THR A N 1
ATOM 945 C CA . THR A 1 122 ? -2.421 13.365 -6.730 1.00 65.94 122 THR A CA 1
ATOM 946 C C . THR A 1 122 ? -1.822 11.964 -6.712 1.00 65.94 122 THR A C 1
ATOM 948 O O . THR A 1 122 ? -0.725 11.758 -6.193 1.00 65.94 122 THR A O 1
ATOM 951 N N . PRO A 1 123 ? -2.474 10.971 -7.320 1.00 62.41 123 PRO A N 1
ATOM 952 C CA . PRO A 1 123 ? -1.941 9.619 -7.269 1.00 62.41 123 PRO A CA 1
ATOM 953 C C . PRO A 1 123 ? -0.624 9.461 -8.058 1.00 62.41 123 PRO A C 1
ATOM 955 O O . PRO A 1 123 ? 0.113 8.511 -7.810 1.00 62.41 123 PRO A O 1
ATOM 958 N N . SER A 1 124 ? -0.263 10.426 -8.919 1.00 64.88 124 SER A N 1
ATOM 959 C CA . SER A 1 124 ? 1.062 10.547 -9.551 1.00 64.88 124 SER A CA 1
ATOM 960 C C . SER A 1 124 ? 2.168 11.101 -8.644 1.00 64.88 124 SER A C 1
ATOM 962 O O . SER A 1 124 ? 3.337 11.031 -9.025 1.00 64.88 124 SER A O 1
ATOM 964 N N . ASP A 1 125 ? 1.832 11.666 -7.482 1.00 73.19 125 ASP A N 1
ATOM 965 C CA . ASP A 1 125 ? 2.831 12.133 -6.527 1.00 73.19 125 ASP A CA 1
ATOM 966 C C . ASP A 1 125 ? 3.556 10.936 -5.904 1.00 73.19 125 ASP A C 1
ATOM 968 O O . ASP A 1 125 ? 2.947 10.035 -5.321 1.00 73.19 125 ASP A O 1
ATOM 972 N N . TYR A 1 126 ? 4.880 10.943 -6.030 1.00 79.88 126 TYR A N 1
ATOM 973 C CA . TYR A 1 126 ? 5.749 9.945 -5.426 1.00 79.88 126 TYR A CA 1
ATOM 974 C C . TYR A 1 126 ? 6.201 10.431 -4.054 1.00 79.88 126 TYR A C 1
ATOM 976 O O . TYR A 1 126 ? 6.686 11.557 -3.926 1.00 79.88 126 TYR A O 1
ATOM 984 N N . LEU A 1 127 ? 6.073 9.575 -3.042 1.00 83.44 127 LEU A N 1
ATOM 985 C CA . LEU A 1 1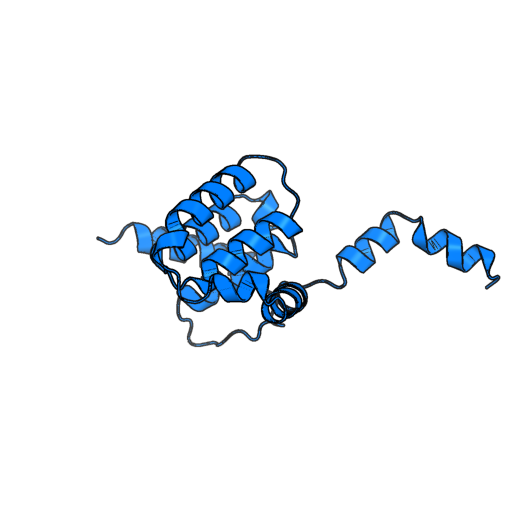27 ? 6.516 9.889 -1.693 1.00 83.44 127 LEU A CA 1
ATOM 986 C C . LEU A 1 127 ? 7.979 9.509 -1.525 1.00 83.44 127 LEU A C 1
ATOM 988 O O . LEU A 1 127 ? 8.410 8.387 -1.805 1.00 83.44 127 LEU A O 1
ATOM 992 N N . THR A 1 128 ? 8.753 10.459 -1.027 1.00 86.44 128 THR A N 1
ATOM 993 C CA . THR A 1 128 ? 10.131 10.230 -0.609 1.00 86.44 128 THR A CA 1
ATOM 994 C C . THR A 1 128 ? 10.179 9.284 0.588 1.00 86.44 128 THR A C 1
ATOM 996 O O . THR A 1 128 ? 9.235 9.187 1.371 1.00 86.44 128 THR A O 1
ATOM 999 N N . SER A 1 129 ? 11.316 8.618 0.793 1.00 84.69 129 SER A N 1
ATOM 1000 C CA . SER A 1 129 ? 11.512 7.764 1.971 1.00 84.69 129 SER A CA 1
ATOM 1001 C C . SER A 1 129 ? 11.301 8.521 3.288 1.00 84.69 129 SER A C 1
ATOM 1003 O O . SER A 1 129 ? 10.785 7.944 4.240 1.00 84.69 129 SER A O 1
ATOM 1005 N N . GLU A 1 130 ? 11.646 9.813 3.340 1.00 87.69 130 GLU A N 1
ATOM 1006 C CA . GLU A 1 130 ? 11.398 10.661 4.511 1.00 87.69 130 GLU A CA 1
ATOM 1007 C C . GLU A 1 130 ? 9.897 10.901 4.729 1.00 87.69 130 GLU A C 1
ATOM 1009 O O . GLU A 1 130 ? 9.419 10.839 5.860 1.00 87.69 130 GLU A O 1
ATOM 1014 N N . GLU A 1 131 ? 9.136 11.140 3.659 1.00 89.19 131 GLU A N 1
ATOM 1015 C CA . GLU A 1 131 ? 7.680 11.276 3.738 1.00 89.19 131 GLU A CA 1
ATOM 1016 C C . GLU A 1 131 ? 7.022 9.966 4.174 1.00 89.19 131 GLU A C 1
ATOM 1018 O O . GLU A 1 131 ? 6.168 9.994 5.056 1.00 89.19 131 GLU A O 1
ATOM 1023 N N . LEU A 1 132 ? 7.463 8.819 3.649 1.00 90.88 132 LEU A N 1
ATOM 1024 C CA . LEU A 1 132 ? 6.987 7.502 4.088 1.00 90.88 132 LEU A CA 1
ATOM 1025 C C . LEU A 1 132 ? 7.283 7.251 5.574 1.00 90.88 132 LEU A C 1
ATOM 1027 O O . LEU A 1 132 ? 6.434 6.739 6.303 1.00 90.88 132 LEU A O 1
ATOM 1031 N N . GLU A 1 133 ? 8.469 7.633 6.052 1.00 90.50 133 GLU A N 1
ATOM 1032 C CA . GLU A 1 133 ? 8.817 7.545 7.473 1.00 90.50 133 GLU A CA 1
ATOM 1033 C C . GLU A 1 133 ? 8.017 8.516 8.340 1.00 90.50 133 GLU A C 1
ATOM 1035 O O . GLU A 1 133 ? 7.664 8.181 9.472 1.00 90.50 133 GLU A O 1
ATOM 1040 N N . ARG A 1 134 ? 7.711 9.711 7.830 1.00 90.56 134 ARG A N 1
ATOM 1041 C CA . ARG A 1 134 ? 6.855 10.680 8.518 1.00 90.56 134 ARG A CA 1
ATOM 1042 C C . ARG A 1 134 ? 5.437 10.141 8.658 1.00 90.56 134 ARG A C 1
ATOM 1044 O O . ARG A 1 134 ? 4.908 10.167 9.762 1.00 90.56 134 ARG A O 1
ATOM 1051 N N . VAL A 1 135 ? 4.872 9.599 7.577 1.00 90.75 135 VAL A N 1
ATOM 1052 C CA . VAL A 1 135 ? 3.560 8.937 7.580 1.00 90.75 135 VAL A CA 1
ATOM 1053 C C . VAL A 1 135 ? 3.539 7.813 8.614 1.00 90.75 135 VAL A C 1
ATOM 1055 O O . VAL A 1 135 ? 2.651 7.793 9.461 1.00 90.75 135 VAL A O 1
ATOM 1058 N N . LEU A 1 136 ? 4.544 6.929 8.612 1.00 93.31 136 LEU A N 1
ATOM 1059 C CA . LEU A 1 136 ? 4.652 5.855 9.604 1.00 93.31 136 LEU A CA 1
ATOM 1060 C C . LEU A 1 136 ? 4.651 6.398 11.041 1.00 93.31 136 LEU A C 1
ATOM 1062 O O . LEU A 1 136 ? 3.852 5.951 11.860 1.00 93.31 136 LEU A O 1
ATOM 1066 N N . LYS A 1 137 ? 5.504 7.385 11.339 1.00 92.56 137 LYS A N 1
ATOM 1067 C CA . LYS A 1 137 ? 5.602 7.974 12.683 1.00 92.56 137 LYS A CA 1
ATOM 1068 C C . LYS A 1 137 ? 4.292 8.613 13.134 1.00 92.56 137 LYS A C 1
ATOM 1070 O O . LYS A 1 137 ? 3.932 8.482 14.299 1.00 92.56 137 LYS A O 1
ATOM 1075 N N . THR A 1 138 ? 3.585 9.306 12.243 1.00 91.25 138 THR A N 1
ATOM 1076 C CA . THR A 1 138 ? 2.286 9.908 12.570 1.00 91.25 138 THR A CA 1
ATOM 1077 C C . THR A 1 138 ? 1.244 8.832 12.871 1.00 91.25 138 THR A C 1
ATOM 1079 O O . THR A 1 138 ? 0.565 8.922 13.890 1.00 91.25 138 THR A O 1
ATOM 1082 N N . LEU A 1 139 ? 1.175 7.772 12.057 1.00 90.06 139 LEU A N 1
ATOM 1083 C CA . LEU A 1 139 ? 0.262 6.647 12.294 1.00 90.06 139 LEU A CA 1
ATOM 1084 C C . LEU A 1 139 ? 0.539 5.944 13.636 1.00 90.06 139 LEU A C 1
ATOM 1086 O O . LEU A 1 139 ? -0.399 5.575 14.337 1.00 90.06 139 LEU A O 1
ATOM 1090 N N . GLU A 1 140 ? 1.809 5.790 14.022 1.00 89.94 140 GLU A N 1
ATOM 1091 C CA . GLU A 1 140 ? 2.203 5.225 15.324 1.00 89.94 140 GLU A CA 1
ATOM 1092 C C . GLU A 1 140 ? 1.819 6.125 16.513 1.00 89.94 140 GLU A C 1
ATOM 1094 O O . GLU A 1 140 ? 1.495 5.623 17.589 1.00 89.94 140 GLU A O 1
ATOM 1099 N N . GLN A 1 141 ? 1.844 7.450 16.340 1.00 86.94 141 GLN A N 1
ATOM 1100 C CA . GLN A 1 141 ? 1.483 8.411 17.391 1.00 86.94 141 GLN A CA 1
ATOM 1101 C C . GLN A 1 141 ? -0.027 8.457 17.658 1.00 86.94 141 GLN A C 1
ATOM 1103 O O . GLN A 1 141 ? -0.436 8.622 18.807 1.00 86.94 141 GLN A O 1
ATOM 1108 N N . GLU A 1 142 ? -0.847 8.304 16.618 1.00 79.94 142 GLU A N 1
ATOM 1109 C CA . GLU A 1 142 ? -2.311 8.347 16.723 1.00 79.94 142 GLU A CA 1
ATOM 1110 C C . GLU A 1 142 ? -2.908 7.076 17.354 1.00 79.94 142 GLU A C 1
ATOM 1112 O O . GLU A 1 142 ? -3.932 7.156 18.021 1.00 79.94 142 GLU A O 1
ATOM 1117 N N . GLU A 1 143 ? -2.253 5.915 17.235 1.00 68.12 143 GLU A N 1
ATOM 1118 C CA . GLU A 1 143 ? -2.688 4.655 17.873 1.00 68.12 143 GLU A CA 1
ATOM 1119 C C . GLU A 1 143 ? -2.485 4.658 19.405 1.00 68.12 143 GLU A C 1
ATOM 1121 O O . GLU A 1 143 ? -3.098 3.874 20.127 1.00 68.12 143 GLU A O 1
ATOM 1126 N N . GLY A 1 144 ? -1.633 5.555 19.917 1.00 56.94 144 GLY A N 1
ATOM 1127 C CA . GLY A 1 144 ? -1.390 5.747 21.349 1.00 56.94 144 GLY A CA 1
ATOM 1128 C C . GLY A 1 144 ? -2.380 6.686 22.050 1.00 56.94 144 GLY A C 1
ATOM 1129 O O . GLY A 1 144 ? -2.246 6.894 23.259 1.00 56.94 144 GLY A O 1
ATOM 1130 N N . GLN A 1 145 ? -3.337 7.273 21.324 1.00 43.53 145 GLN A N 1
ATOM 1131 C CA . GLN A 1 145 ? -4.367 8.147 21.890 1.00 43.53 145 GLN A CA 1
ATOM 1132 C C . GLN A 1 145 ? -5.707 7.389 21.997 1.00 43.53 145 GLN A C 1
ATOM 1134 O O . GLN A 1 145 ? -6.129 6.788 21.011 1.00 43.53 145 GLN A O 1
ATOM 1139 N N . PRO A 1 146 ? -6.334 7.352 23.191 1.00 41.06 146 PRO A N 1
ATOM 1140 C CA . PRO A 1 146 ? -7.566 6.602 23.450 1.00 41.06 146 PRO A CA 1
ATOM 1141 C C . PRO A 1 146 ? -8.809 7.185 22.768 1.00 41.06 146 PRO A C 1
ATOM 1143 O O . PRO A 1 146 ? -8.863 8.422 22.576 1.00 41.06 146 PRO A O 1
#

Sequence (146 aa):
MSNNELLSLLEDDRILLEAYAASSAYVMQKAFDLSKELQAFKNQVDLAPAILERVDSLTRQPSNPVVLSAYLYALELTGAEPQIRSATRQVLGNSLLRSDPLVGQFAGQIGFNLIRTERELTPSDYLTSEELERVLKTLEQEEGQP

Foldseek 3Di:
DDPVVVVVCVVPVVVVVVVVVVDALLVLLVVLVPDPVLLVLALQLVCLVVLLVVLLVPLVDPDDLSVNLSSLSSNVRNVNLVSNLVSLLSQLVRPVSCPDRNRNQNSLLSLVVSVPPPDNDDRPDGDDNVSSVVSNVVSVVVVPDD

Organism: NCBI:txid2486266

Radius of gyration: 16.83 Å; chains: 1; bounding box: 38×34×60 Å